Protein AF-A0A3D5AUG0-F1 (afdb_monomer_lite)

Structure (mmCIF, N/CA/C/O backbone):
data_AF-A0A3D5AUG0-F1
#
_entry.id   AF-A0A3D5AUG0-F1
#
loop_
_atom_site.group_PDB
_atom_site.id
_atom_site.type_symbol
_atom_site.label_atom_id
_atom_site.label_alt_id
_atom_site.label_comp_id
_atom_site.label_asym_id
_atom_site.label_entity_id
_atom_site.label_seq_id
_atom_site.pdbx_PDB_ins_code
_atom_site.Cartn_x
_atom_site.Cartn_y
_atom_site.Cartn_z
_atom_site.occupancy
_atom_site.B_iso_or_equiv
_atom_site.auth_seq_id
_atom_site.auth_comp_id
_atom_site.auth_asym_id
_atom_site.auth_atom_id
_atom_site.pdbx_PDB_model_num
ATOM 1 N N . ALA A 1 1 ? 26.882 -6.987 11.504 1.00 49.31 1 ALA A N 1
ATOM 2 C CA . ALA A 1 1 ? 26.083 -8.191 11.809 1.00 49.31 1 ALA A CA 1
ATOM 3 C C . ALA A 1 1 ? 26.737 -9.392 11.133 1.00 49.31 1 ALA A C 1
ATOM 5 O O . ALA A 1 1 ? 27.063 -9.294 9.957 1.00 49.31 1 ALA A O 1
ATOM 6 N N . ARG A 1 2 ? 27.017 -10.469 11.875 1.00 58.88 2 ARG A N 1
ATOM 7 C CA . ARG A 1 2 ? 27.628 -11.703 11.353 1.00 58.88 2 ARG A CA 1
ATOM 8 C C . ARG A 1 2 ? 26.515 -12.743 11.258 1.00 58.88 2 ARG A C 1
ATOM 10 O O . ARG A 1 2 ? 25.984 -13.133 12.290 1.00 58.88 2 ARG A O 1
ATOM 17 N N . ILE A 1 3 ? 26.127 -13.121 10.044 1.00 64.06 3 ILE A N 1
ATOM 18 C CA . ILE A 1 3 ? 25.115 -14.159 9.818 1.00 64.06 3 ILE A CA 1
ATOM 19 C C . ILE A 1 3 ? 25.772 -15.509 10.120 1.00 64.06 3 ILE A C 1
ATOM 21 O O . ILE A 1 3 ? 26.826 -15.827 9.566 1.00 64.06 3 ILE A O 1
ATOM 25 N N . VAL A 1 4 ? 25.192 -16.259 11.055 1.00 58.75 4 VAL A N 1
ATOM 26 C CA . VAL A 1 4 ? 25.610 -17.627 11.373 1.00 58.75 4 VAL A CA 1
ATOM 27 C C . VAL A 1 4 ? 25.085 -18.525 10.257 1.00 58.75 4 VAL A C 1
ATOM 29 O O . VAL A 1 4 ? 23.879 -18.702 10.117 1.00 58.75 4 VAL A O 1
ATOM 32 N N . ALA A 1 5 ? 25.989 -19.045 9.429 1.00 60.88 5 ALA A N 1
ATOM 33 C CA . ALA A 1 5 ? 25.657 -20.062 8.440 1.00 60.88 5 ALA A CA 1
ATOM 34 C C . ALA A 1 5 ? 25.258 -21.358 9.167 1.00 60.88 5 ALA A C 1
ATOM 36 O O . ALA A 1 5 ? 26.011 -21.823 10.022 1.00 60.88 5 ALA A O 1
ATOM 37 N N . GLY A 1 6 ? 24.085 -21.914 8.844 1.00 62.09 6 GLY A N 1
ATOM 38 C CA . GLY A 1 6 ? 23.628 -23.200 9.388 1.00 62.09 6 GLY A CA 1
ATOM 39 C C . GLY A 1 6 ? 22.135 -23.319 9.712 1.00 62.09 6 GLY A C 1
ATOM 40 O O . GLY A 1 6 ? 21.702 -24.417 10.029 1.00 62.09 6 GLY A O 1
ATOM 41 N N . PHE A 1 7 ? 21.338 -22.246 9.623 1.00 60.09 7 PHE A N 1
ATOM 42 C CA . PHE A 1 7 ? 19.894 -22.321 9.922 1.00 60.09 7 PHE A CA 1
ATOM 43 C C . PHE A 1 7 ? 19.061 -22.987 8.808 1.00 60.09 7 PHE A C 1
ATOM 45 O O . PHE A 1 7 ? 17.981 -23.497 9.078 1.00 60.09 7 PHE A O 1
ATOM 52 N N . ASP A 1 8 ? 19.579 -23.033 7.576 1.00 66.00 8 ASP A N 1
ATOM 53 C CA . ASP A 1 8 ? 18.921 -23.702 6.440 1.00 66.00 8 ASP A CA 1
ATOM 54 C C . ASP A 1 8 ? 19.178 -25.220 6.404 1.00 66.00 8 ASP A C 1
ATOM 56 O O . ASP A 1 8 ? 18.663 -25.924 5.535 1.00 66.00 8 ASP A O 1
ATOM 60 N N . ALA A 1 9 ? 19.990 -25.744 7.328 1.00 68.44 9 ALA A N 1
ATOM 61 C CA . ALA A 1 9 ? 20.167 -27.179 7.466 1.00 68.44 9 ALA A CA 1
ATOM 62 C C . ALA A 1 9 ? 18.929 -27.762 8.157 1.00 68.44 9 ALA A C 1
ATOM 64 O O . ALA A 1 9 ? 18.652 -27.451 9.317 1.00 68.44 9 ALA A O 1
ATOM 65 N N . ALA A 1 10 ? 18.189 -28.615 7.444 1.00 66.19 10 ALA A N 1
ATOM 66 C CA . ALA A 1 10 ? 17.175 -29.456 8.067 1.00 66.19 10 ALA A CA 1
ATOM 67 C C . ALA A 1 10 ? 17.840 -30.219 9.226 1.00 66.19 10 ALA A C 1
ATOM 69 O O . ALA A 1 10 ? 18.900 -30.813 9.005 1.00 66.19 10 ALA A O 1
ATOM 70 N N . PRO A 1 11 ? 17.285 -30.183 10.451 1.00 67.88 11 PRO A N 1
ATOM 71 C CA . PRO A 1 11 ? 17.883 -30.918 11.548 1.00 67.88 11 PRO A CA 1
ATOM 72 C C . PRO A 1 11 ? 17.885 -32.402 11.180 1.00 67.88 11 PRO A C 1
ATOM 74 O O . PRO A 1 11 ? 16.842 -32.953 10.820 1.00 67.88 11 PRO A O 1
ATOM 77 N N . ASP A 1 12 ? 19.062 -33.021 11.235 1.00 66.19 12 ASP A N 1
ATOM 78 C CA . ASP A 1 12 ? 19.229 -34.460 11.056 1.00 66.19 12 ASP A CA 1
ATOM 79 C C . ASP A 1 12 ? 18.737 -35.146 12.332 1.00 66.19 12 ASP A C 1
ATOM 81 O O . ASP A 1 12 ? 19.497 -35.485 13.241 1.00 66.19 12 ASP A O 1
ATOM 85 N N . TRP A 1 13 ? 17.411 -35.193 12.466 1.00 60.81 13 TRP A N 1
ATOM 86 C CA . TRP A 1 13 ? 16.747 -35.918 13.534 1.00 60.81 13 TRP A CA 1
ATOM 87 C C . TRP A 1 13 ? 17.066 -37.401 13.337 1.00 60.81 13 TRP A C 1
ATOM 89 O O . TRP A 1 13 ? 16.790 -37.914 12.250 1.00 60.81 13 TRP A O 1
ATOM 99 N N . PRO A 1 14 ? 17.627 -38.103 14.336 1.00 68.19 14 PRO A N 1
ATOM 100 C CA . PRO A 1 14 ? 17.956 -39.515 14.202 1.00 68.19 14 PRO A CA 1
ATOM 101 C C . PRO A 1 14 ? 16.687 -40.302 13.852 1.00 68.19 14 PRO A C 1
ATOM 103 O O . PRO A 1 14 ? 15.801 -40.503 14.676 1.00 68.19 14 PRO A O 1
ATOM 106 N N . THR A 1 15 ? 16.581 -40.720 12.592 1.00 63.97 15 THR A N 1
ATOM 107 C CA . THR A 1 15 ? 15.409 -41.440 12.062 1.00 63.97 15 THR A CA 1
ATOM 108 C C . THR A 1 15 ? 15.390 -42.910 12.482 1.00 63.97 15 THR A C 1
ATOM 110 O O . THR A 1 15 ? 14.351 -43.563 12.392 1.00 63.97 15 THR A O 1
ATOM 113 N N . ASP A 1 16 ? 16.515 -43.400 13.009 1.00 61.78 16 ASP A N 1
ATOM 114 C CA . ASP A 1 16 ? 16.693 -44.759 13.519 1.00 61.78 16 ASP A CA 1
ATOM 115 C C . ASP A 1 16 ? 16.405 -44.896 15.025 1.00 61.78 16 ASP A C 1
ATOM 117 O O . ASP A 1 16 ? 16.477 -46.004 15.565 1.00 61.78 16 ASP A O 1
ATOM 121 N N . GLU A 1 17 ? 16.034 -43.812 15.720 1.00 54.06 17 GLU A N 1
ATOM 122 C CA . GLU A 1 17 ? 15.588 -43.886 17.114 1.00 54.06 17 GLU A CA 1
ATOM 123 C C . GLU A 1 17 ? 14.148 -44.411 17.163 1.00 54.06 17 GLU A C 1
ATOM 125 O O . GLU A 1 17 ? 13.159 -43.701 17.347 1.00 54.06 17 GLU A O 1
ATOM 130 N N . LYS A 1 18 ? 14.021 -45.720 16.951 1.00 60.00 18 LYS A N 1
ATOM 131 C CA . LYS A 1 18 ? 12.828 -46.456 17.347 1.00 60.00 18 LYS A CA 1
ATOM 132 C C . LYS A 1 18 ? 12.727 -46.298 18.863 1.00 60.00 18 LYS A C 1
ATOM 134 O O . LYS A 1 18 ? 13.680 -46.712 19.520 1.00 60.00 18 LYS A O 1
ATOM 139 N N . PRO A 1 19 ? 11.627 -45.745 19.415 1.00 53.84 19 PRO A N 1
ATOM 140 C CA . PRO A 1 19 ? 11.497 -45.587 20.852 1.00 53.84 19 PRO A CA 1
ATOM 141 C C . PRO A 1 19 ? 11.706 -46.959 21.469 1.00 53.84 19 PRO A C 1
ATOM 143 O O . PRO A 1 19 ? 10.940 -47.899 21.232 1.00 53.84 19 PRO A O 1
ATOM 146 N N . ASP A 1 20 ? 12.808 -47.089 22.186 1.00 54.34 20 ASP A N 1
ATOM 147 C CA . ASP A 1 20 ? 13.108 -48.221 23.016 1.00 54.34 20 ASP A CA 1
ATOM 148 C C . ASP A 1 20 ? 11.896 -48.406 23.922 1.00 54.34 20 ASP A C 1
ATOM 150 O O . ASP A 1 20 ? 11.484 -47.530 24.692 1.00 54.34 20 ASP A O 1
ATOM 154 N N . ALA A 1 21 ? 11.236 -49.548 23.726 1.00 61.25 21 ALA A N 1
ATOM 155 C CA . ALA A 1 21 ? 10.145 -49.964 24.571 1.00 61.25 21 ALA A CA 1
ATOM 156 C C . ALA A 1 21 ? 10.664 -49.920 26.014 1.00 61.25 21 ALA A C 1
ATOM 158 O O . ALA A 1 21 ? 11.514 -50.721 26.397 1.00 61.25 21 ALA A O 1
ATOM 159 N N . ALA A 1 22 ? 10.127 -48.963 26.773 1.00 59.12 22 ALA A N 1
ATOM 160 C CA . ALA A 1 22 ? 10.462 -48.625 28.152 1.00 59.12 22 ALA A CA 1
ATOM 161 C C . ALA A 1 22 ? 11.666 -47.690 28.396 1.00 59.12 22 ALA A C 1
ATOM 163 O O . ALA A 1 22 ? 12.397 -47.885 29.369 1.00 59.12 22 ALA A O 1
ATOM 164 N N . SER A 1 23 ? 11.760 -46.562 27.684 1.00 50.16 23 SER A N 1
ATOM 165 C CA . SER A 1 23 ? 12.220 -45.349 28.375 1.00 50.16 23 SER A CA 1
ATOM 166 C C . SER A 1 23 ? 11.185 -44.980 29.444 1.00 50.16 23 SER A C 1
ATOM 168 O O . SER A 1 23 ? 10.121 -44.417 29.169 1.00 50.16 23 SER A O 1
ATOM 170 N N . LYS A 1 24 ? 11.457 -45.377 30.693 1.00 57.16 24 LYS A N 1
ATOM 171 C CA . LYS A 1 24 ? 10.751 -44.851 31.863 1.00 57.16 24 LYS A CA 1
ATOM 172 C C . LYS A 1 24 ? 11.152 -43.385 32.001 1.00 57.16 24 LYS A C 1
ATOM 174 O O . LYS A 1 24 ? 12.073 -43.057 32.747 1.00 57.16 24 LYS A O 1
ATOM 179 N N . GLY A 1 25 ? 10.430 -42.506 31.304 1.00 56.62 25 GLY A N 1
ATOM 180 C CA . GLY A 1 25 ? 10.316 -41.111 31.720 1.00 56.62 25 GLY A CA 1
ATOM 181 C C . GLY A 1 25 ? 9.960 -41.055 33.212 1.00 56.62 25 GLY A C 1
ATOM 182 O O . GLY A 1 25 ? 9.458 -42.051 33.750 1.00 56.62 25 GLY A O 1
ATOM 183 N N . PRO A 1 26 ? 10.249 -39.945 33.915 1.00 54.62 26 PRO A N 1
ATOM 184 C CA . PRO A 1 26 ? 9.985 -39.856 35.343 1.00 54.62 26 PRO A CA 1
ATOM 185 C C . PRO A 1 26 ? 8.548 -40.300 35.600 1.00 54.62 26 PRO A C 1
ATOM 187 O O . PRO A 1 26 ? 7.599 -39.738 35.050 1.00 54.62 26 PRO A O 1
ATOM 190 N N . ILE A 1 27 ? 8.409 -41.371 36.383 1.00 54.53 27 ILE A N 1
ATOM 191 C CA . ILE A 1 27 ? 7.114 -41.839 36.845 1.00 54.53 27 ILE A CA 1
ATOM 192 C C . ILE A 1 27 ? 6.686 -40.759 37.822 1.00 54.53 27 ILE A C 1
ATOM 194 O O . ILE A 1 27 ? 7.053 -40.792 38.995 1.00 54.53 27 ILE A O 1
ATOM 198 N N . TRP A 1 28 ? 5.982 -39.746 37.331 1.00 49.41 28 TRP A N 1
ATOM 199 C CA . TRP A 1 28 ? 5.174 -38.939 38.216 1.00 49.41 28 TRP A CA 1
ATOM 200 C C . TRP A 1 28 ? 4.235 -39.942 38.865 1.00 49.41 28 TRP A C 1
ATOM 202 O O . TRP A 1 28 ? 3.482 -40.612 38.146 1.00 49.41 28 TRP A O 1
ATOM 212 N N . PRO A 1 29 ? 4.320 -40.162 40.184 1.00 56.53 29 PRO A N 1
ATOM 213 C CA . PRO A 1 29 ? 3.305 -40.975 40.797 1.00 56.53 29 PRO A CA 1
ATOM 214 C C . PRO A 1 29 ? 1.990 -40.248 40.490 1.00 56.53 29 PRO A C 1
ATOM 216 O O . PRO A 1 29 ? 1.860 -39.056 40.755 1.00 56.53 29 PRO A O 1
ATOM 219 N N . VAL A 1 30 ? 1.008 -40.947 39.913 1.00 55.97 30 VAL A N 1
ATOM 220 C CA . VAL A 1 30 ? -0.379 -40.435 39.831 1.00 55.97 30 VAL A CA 1
ATOM 221 C C . VAL A 1 30 ? -0.858 -39.987 41.225 1.00 55.97 30 VAL A C 1
ATOM 223 O O . VAL A 1 30 ? -1.750 -39.160 41.367 1.00 55.97 30 VAL A O 1
ATOM 226 N N . SER A 1 31 ? -0.180 -40.477 42.262 1.00 60.53 31 SER A N 1
ATOM 227 C CA . SER A 1 31 ? -0.155 -39.966 43.622 1.00 60.53 31 SER A CA 1
ATOM 228 C C . SER A 1 31 ? 1.103 -39.116 43.878 1.00 60.53 31 SER A C 1
ATOM 230 O O . SER A 1 31 ? 2.054 -39.586 44.504 1.00 60.53 31 SER A O 1
ATOM 232 N N . GLY A 1 32 ? 1.127 -37.852 43.435 1.00 57.09 32 GLY A N 1
ATOM 233 C CA . GLY A 1 32 ? 2.038 -36.848 44.013 1.00 57.09 32 GLY A CA 1
ATOM 234 C C . GLY A 1 32 ? 1.924 -36.835 45.550 1.00 57.09 32 GLY A C 1
ATOM 235 O O . GLY A 1 32 ? 1.003 -37.463 46.082 1.00 57.09 32 GLY A O 1
ATOM 236 N N . PRO A 1 33 ? 2.821 -36.166 46.306 1.00 51.41 33 PRO A N 1
ATOM 237 C CA . PRO A 1 33 ? 2.621 -36.037 47.745 1.00 51.41 33 PRO A CA 1
ATOM 238 C C . PRO A 1 33 ? 1.203 -35.514 47.973 1.00 51.41 33 PRO A C 1
ATOM 240 O O . PRO A 1 33 ? 0.850 -34.433 47.506 1.00 51.41 33 PRO A O 1
ATOM 243 N N . VAL A 1 34 ? 0.366 -36.344 48.598 1.00 56.62 34 VAL A N 1
ATOM 244 C CA . VAL A 1 34 ? -1.007 -35.994 48.940 1.00 56.62 34 VAL A CA 1
ATOM 245 C C . VAL A 1 34 ? -0.884 -34.943 50.034 1.00 56.62 34 VAL A C 1
ATOM 247 O O . VAL A 1 34 ? -0.851 -35.265 51.215 1.00 56.62 34 VAL A O 1
ATOM 250 N N . LEU A 1 35 ? -0.743 -33.683 49.626 1.00 54.41 35 LEU A N 1
ATOM 251 C CA . LEU A 1 35 ? -0.746 -32.528 50.523 1.00 54.41 35 LEU A CA 1
ATOM 252 C C . LEU A 1 35 ? -2.156 -32.228 51.050 1.00 54.41 35 LEU A C 1
ATOM 254 O O . LEU A 1 35 ? -2.335 -31.277 51.795 1.00 54.41 35 LEU A O 1
ATOM 258 N N . ASN A 1 36 ? -3.149 -33.036 50.671 1.00 56.56 36 ASN A N 1
ATOM 259 C CA . ASN A 1 36 ? -4.528 -32.906 51.106 1.00 56.56 36 ASN A CA 1
ATOM 260 C C . ASN A 1 36 ? -5.128 -34.294 51.368 1.00 56.56 36 ASN A C 1
ATOM 262 O O . ASN A 1 36 ? -5.858 -34.849 50.546 1.00 56.56 36 ASN A O 1
ATOM 266 N N . ARG A 1 37 ? -4.749 -34.910 52.492 1.00 53.81 37 ARG A N 1
ATOM 267 C CA . ARG A 1 37 ? -5.634 -35.876 53.145 1.00 53.81 37 ARG A CA 1
ATOM 268 C C . ARG A 1 37 ? -6.552 -35.006 54.000 1.00 53.81 37 ARG A C 1
ATOM 270 O O . ARG A 1 37 ? -6.013 -34.388 54.913 1.00 53.81 37 ARG A O 1
ATOM 277 N N . PRO A 1 38 ? -7.862 -34.934 53.715 1.00 54.38 38 PRO A N 1
ATOM 278 C CA . PRO A 1 38 ? -8.760 -34.145 54.538 1.00 54.38 38 PRO A CA 1
ATOM 279 C C . PRO A 1 38 ? -8.670 -34.682 55.963 1.00 54.38 38 PRO A C 1
ATOM 281 O O . PRO A 1 38 ? -8.902 -35.876 56.189 1.00 54.38 38 PRO A O 1
ATOM 284 N N . GLU A 1 39 ? -8.306 -33.830 56.918 1.00 60.56 39 GLU A N 1
ATOM 285 C CA . GLU A 1 39 ? -8.844 -34.036 58.253 1.00 60.56 39 GLU A CA 1
ATOM 286 C C . GLU A 1 39 ? -10.376 -33.993 58.112 1.00 60.56 39 GLU A C 1
ATOM 288 O O . GLU A 1 39 ? -10.881 -33.195 57.317 1.00 60.56 39 GLU A O 1
ATOM 293 N N . PRO A 1 40 ? -11.129 -34.859 58.810 1.00 60.06 40 PRO A N 1
ATOM 294 C CA . PRO A 1 40 ? -12.585 -34.956 58.665 1.00 60.06 40 PRO A CA 1
ATOM 295 C C . PRO A 1 40 ? -13.352 -33.635 58.843 1.00 60.06 40 PRO A C 1
ATOM 297 O O . PRO A 1 40 ? -14.511 -33.568 58.444 1.00 60.06 40 PRO A O 1
ATOM 300 N N . ASP A 1 41 ? -12.704 -32.612 59.405 1.00 60.12 41 ASP A N 1
ATOM 301 C CA . ASP A 1 41 ? -13.306 -31.347 59.818 1.00 60.12 41 ASP A CA 1
ATOM 302 C C . ASP A 1 41 ? -12.802 -30.113 59.035 1.00 60.12 41 ASP A C 1
ATOM 304 O O . ASP A 1 41 ? -13.173 -28.989 59.378 1.00 60.12 41 ASP A O 1
ATOM 308 N N . GLU A 1 42 ? -11.986 -30.270 57.982 1.00 60.31 42 GLU A N 1
ATOM 309 C CA . GLU A 1 42 ? -11.585 -29.125 57.147 1.00 60.31 42 GLU A CA 1
ATOM 310 C C . GLU A 1 42 ? -12.548 -28.916 55.962 1.00 60.31 42 GLU A C 1
ATOM 312 O O . GLU A 1 42 ? -12.770 -29.843 55.173 1.00 60.31 42 GLU A O 1
ATOM 317 N N . PRO A 1 43 ? -13.122 -27.705 55.794 1.00 61.53 43 PRO A N 1
ATOM 318 C CA . PRO A 1 43 ? -1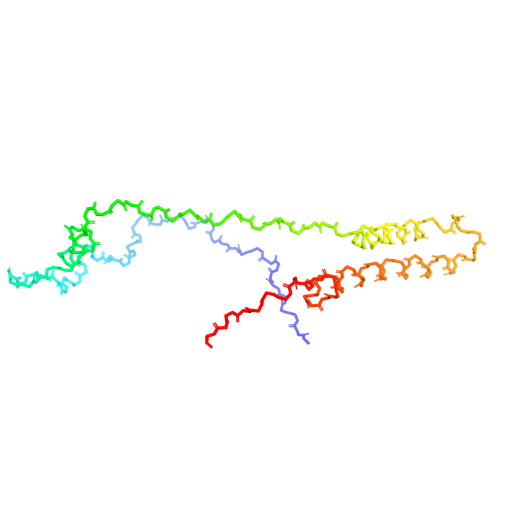4.037 -27.422 54.697 1.00 61.53 43 PRO A CA 1
ATOM 319 C C . PRO A 1 43 ? -13.295 -27.542 53.364 1.00 61.53 43 PRO A C 1
ATOM 321 O O . PRO A 1 43 ? -12.324 -26.835 53.086 1.00 61.53 43 PRO A O 1
ATOM 324 N N . SER A 1 44 ? -13.756 -28.479 52.537 1.00 62.22 44 SER A N 1
ATOM 325 C CA . SER A 1 44 ? -13.182 -28.745 51.223 1.00 62.22 44 SER A CA 1
ATOM 326 C C . SER A 1 44 ? -13.264 -27.498 50.342 1.00 62.22 44 SER A C 1
ATOM 328 O O . SER A 1 44 ? -14.283 -26.813 50.299 1.00 62.22 44 SER A O 1
ATOM 330 N N . LEU A 1 45 ? -12.228 -27.236 49.543 1.00 65.06 45 LEU A N 1
ATOM 331 C CA . LEU A 1 45 ? -12.262 -26.171 48.529 1.00 65.06 45 LEU A CA 1
ATOM 332 C C . LEU A 1 45 ? -13.363 -26.383 47.474 1.00 65.06 45 LEU A C 1
ATOM 334 O O . LEU A 1 45 ? -13.723 -25.451 46.760 1.00 65.06 45 LEU A O 1
ATOM 338 N N . LEU A 1 46 ? -13.906 -27.599 47.383 1.00 63.53 46 LEU A N 1
ATOM 339 C CA . LEU A 1 46 ? -15.074 -27.912 46.562 1.00 63.53 46 LEU A CA 1
ATOM 340 C C . LEU A 1 46 ? -16.385 -27.431 47.210 1.00 63.53 46 LEU A C 1
ATOM 342 O O . LEU A 1 46 ? -17.301 -27.054 46.492 1.00 63.53 46 LEU A O 1
ATOM 346 N N . ASP A 1 47 ? -16.439 -27.374 48.541 1.00 66.25 47 ASP A N 1
ATOM 347 C CA . ASP A 1 47 ? -17.572 -26.866 49.333 1.00 66.25 47 ASP A CA 1
ATOM 348 C C . ASP A 1 47 ? -17.682 -25.332 49.209 1.00 66.25 47 ASP A C 1
ATOM 350 O O . ASP A 1 47 ? -18.757 -24.754 49.048 1.00 66.25 47 ASP A O 1
ATOM 354 N N . GLY A 1 48 ? -16.527 -24.658 49.141 1.00 66.56 48 GLY A N 1
ATOM 355 C CA . GLY A 1 48 ? -16.450 -23.242 48.776 1.00 66.56 48 GLY A CA 1
ATOM 356 C C . GLY A 1 48 ? -16.876 -22.960 47.330 1.00 66.56 48 GLY A C 1
ATOM 357 O O . GLY A 1 48 ? -17.354 -21.864 47.043 1.00 66.56 48 GLY A O 1
ATOM 358 N N . LEU A 1 49 ? -16.746 -23.940 46.423 1.00 71.44 49 LEU A N 1
ATOM 359 C CA . LEU A 1 49 ? -17.167 -23.789 45.030 1.00 71.44 49 LEU A CA 1
ATOM 360 C C . LEU A 1 49 ? -18.698 -23.872 44.871 1.00 71.44 49 LEU A C 1
ATOM 362 O O . LEU A 1 49 ? -19.267 -23.178 44.031 1.00 71.44 49 LEU A O 1
ATOM 366 N N . ASP A 1 50 ? -19.362 -24.662 45.718 1.00 65.38 50 ASP A N 1
ATOM 367 C CA . ASP A 1 50 ? -20.824 -24.832 45.735 1.00 65.38 50 ASP A CA 1
ATOM 368 C C . ASP A 1 50 ? -21.557 -23.563 46.237 1.00 65.38 50 ASP A C 1
ATOM 370 O O . ASP A 1 50 ? -22.676 -23.238 45.832 1.00 65.38 50 ASP A O 1
ATOM 374 N N . THR A 1 51 ? -20.870 -22.740 47.038 1.00 65.31 51 THR A N 1
ATOM 375 C CA . THR A 1 51 ? -21.375 -21.443 47.531 1.00 65.31 51 THR A CA 1
ATOM 376 C C . THR A 1 51 ? -21.492 -20.367 46.434 1.00 65.31 51 THR A C 1
ATOM 378 O O . THR A 1 51 ? -22.248 -19.412 46.603 1.00 65.31 51 THR A O 1
ATOM 381 N N . PHE A 1 52 ? -20.817 -20.504 45.282 1.00 68.00 52 PHE A N 1
ATOM 382 C CA . PHE A 1 52 ? -20.923 -19.525 44.183 1.00 68.00 52 PHE A CA 1
ATOM 383 C C . PHE A 1 52 ? -22.236 -19.611 43.390 1.00 68.00 52 PHE A C 1
ATOM 385 O O . PHE A 1 52 ? -22.525 -18.698 42.617 1.00 68.00 52 PHE A O 1
ATOM 392 N N . GLY A 1 53 ? -23.021 -20.683 43.553 1.00 62.06 53 GLY A N 1
ATOM 393 C CA . GLY A 1 53 ? -24.243 -20.902 42.769 1.00 62.06 53 GLY A CA 1
ATOM 394 C C . GLY A 1 53 ? -25.486 -21.279 43.574 1.00 62.06 53 GLY A C 1
ATOM 395 O O . GLY A 1 53 ? -26.591 -20.997 43.124 1.00 62.06 53 GLY A O 1
ATOM 396 N N . ALA A 1 54 ? -25.340 -21.881 44.759 1.00 64.44 54 ALA A N 1
ATOM 397 C CA . ALA A 1 54 ? -26.468 -22.485 45.477 1.00 64.44 54 ALA A CA 1
ATOM 398 C C . ALA A 1 54 ? -27.345 -21.505 46.288 1.00 64.44 54 ALA A C 1
ATOM 400 O O . ALA A 1 54 ? -28.398 -21.903 46.778 1.00 64.44 54 ALA A O 1
ATOM 401 N N . ASN A 1 55 ? -26.927 -20.245 46.454 1.00 60.53 55 ASN A N 1
ATOM 402 C CA . ASN A 1 55 ? -27.601 -19.265 47.321 1.00 60.53 55 ASN A CA 1
ATOM 403 C C . ASN A 1 55 ? -27.819 -17.905 46.633 1.00 60.53 55 ASN A C 1
ATOM 405 O O . ASN A 1 55 ? -27.775 -16.850 47.267 1.00 60.53 55 ASN A O 1
ATOM 409 N N . LEU A 1 56 ? -28.001 -17.925 45.312 1.00 66.31 56 LEU A N 1
ATOM 410 C CA . LEU A 1 56 ? -28.434 -16.749 44.566 1.00 66.31 56 LEU A CA 1
ATOM 411 C C . LEU A 1 56 ? -29.957 -16.608 44.732 1.00 66.31 56 LEU A C 1
ATOM 413 O O . LEU A 1 56 ? -30.664 -17.608 44.595 1.00 66.31 56 LEU A O 1
ATOM 417 N N . PRO A 1 57 ? -30.478 -15.413 45.063 1.00 64.69 57 PRO A N 1
ATOM 418 C CA . PRO A 1 57 ? -31.916 -15.181 45.070 1.00 64.69 57 PRO A CA 1
ATOM 419 C C . PRO A 1 57 ? -32.496 -15.505 43.687 1.00 64.69 57 PRO A C 1
ATOM 421 O O . PRO A 1 57 ? -31.905 -15.140 42.673 1.00 64.69 57 PRO A O 1
ATOM 424 N N . ASP A 1 58 ? -33.659 -16.160 43.663 1.00 62.22 58 ASP A N 1
ATOM 425 C CA . ASP A 1 58 ? -34.451 -16.538 42.474 1.00 62.22 58 ASP A CA 1
ATOM 426 C C . ASP A 1 58 ? -35.002 -15.315 41.692 1.00 62.22 58 ASP A C 1
ATOM 428 O O . ASP A 1 58 ? -36.003 -15.407 40.976 1.00 62.22 58 ASP A O 1
ATOM 432 N N . ASP A 1 59 ? -34.383 -14.140 41.842 1.00 64.00 59 ASP A N 1
ATOM 433 C CA . ASP A 1 59 ? -34.733 -12.962 41.063 1.00 64.00 59 ASP A CA 1
ATOM 434 C C . ASP A 1 59 ? -34.350 -13.222 39.609 1.00 64.00 59 ASP A C 1
ATOM 436 O O . ASP A 1 59 ? -33.220 -13.599 39.289 1.00 64.00 59 ASP A O 1
ATOM 440 N N . ALA A 1 60 ? -35.363 -13.087 38.750 1.00 64.81 60 ALA A N 1
ATOM 441 C CA . ALA A 1 60 ? -35.339 -13.416 37.335 1.00 64.81 60 ALA A CA 1
ATOM 442 C C . ALA A 1 60 ? -33.993 -13.052 36.695 1.00 64.81 60 ALA A C 1
ATOM 444 O O . ALA A 1 60 ? -33.484 -11.961 36.956 1.00 64.81 60 ALA A O 1
ATOM 445 N N . PRO A 1 61 ? -33.422 -13.919 35.836 1.00 62.75 61 PRO A N 1
ATOM 446 C CA . PRO A 1 61 ? -32.141 -13.641 35.218 1.00 62.75 61 PRO A CA 1
ATOM 447 C C . PRO A 1 61 ? -32.299 -12.389 34.359 1.00 62.75 61 PRO A C 1
ATOM 449 O O . PRO A 1 61 ? -32.795 -12.467 33.230 1.00 62.75 61 PRO A O 1
ATOM 452 N N . GLU A 1 62 ? -31.887 -11.238 34.894 1.00 68.06 62 GLU A N 1
ATOM 453 C CA . GLU A 1 62 ? -31.603 -10.022 34.144 1.00 68.06 62 GLU A CA 1
ATOM 454 C C . GLU A 1 62 ? -30.479 -10.393 33.180 1.00 68.06 62 GLU A C 1
ATOM 456 O O . GLU A 1 62 ? -29.284 -10.284 33.452 1.00 68.06 62 GLU A O 1
ATOM 461 N N . THR A 1 63 ? -30.895 -11.003 32.073 1.00 74.44 63 THR A N 1
ATOM 462 C CA . THR A 1 63 ? -30.021 -11.532 31.048 1.00 74.44 63 THR A CA 1
ATOM 463 C C . THR A 1 63 ? -29.382 -10.317 30.426 1.00 74.44 63 THR A C 1
ATOM 465 O O . THR A 1 63 ? -30.055 -9.548 29.740 1.00 74.44 63 THR A O 1
ATOM 468 N N . PHE A 1 64 ? -28.092 -10.132 30.695 1.00 74.38 64 PHE A N 1
ATOM 469 C CA . PHE A 1 64 ? -27.303 -9.113 30.030 1.00 74.38 64 PHE A CA 1
ATOM 470 C C . PHE A 1 64 ? -27.457 -9.303 28.519 1.00 74.38 64 PHE A C 1
ATOM 472 O O . PHE A 1 64 ? -26.952 -10.271 27.947 1.00 74.38 64 PHE A O 1
ATOM 479 N N . VAL A 1 65 ? -28.194 -8.398 27.878 1.00 80.00 65 VAL A N 1
ATOM 480 C CA . VAL A 1 65 ? -28.254 -8.319 26.423 1.00 80.00 65 VAL A CA 1
ATOM 481 C C . VAL A 1 65 ? -27.075 -7.446 26.023 1.00 80.00 65 VAL A C 1
ATOM 483 O O . VAL A 1 65 ? -27.127 -6.237 26.268 1.00 80.00 65 VAL A O 1
ATOM 486 N N . PRO A 1 66 ? -25.991 -8.018 25.462 1.00 82.69 66 PRO A N 1
ATOM 487 C CA . PRO A 1 66 ? -24.890 -7.197 25.005 1.00 82.69 66 PRO A CA 1
ATOM 488 C C . PRO A 1 66 ? -25.428 -6.179 23.997 1.00 82.69 66 PRO A C 1
ATOM 490 O O . PRO A 1 66 ? -26.295 -6.524 23.181 1.00 82.69 66 PRO A O 1
ATOM 493 N N . PRO A 1 67 ? -24.932 -4.932 24.031 1.00 80.75 67 PRO A N 1
ATOM 494 C CA . PRO A 1 67 ? -25.272 -3.980 22.995 1.00 80.75 67 PRO A CA 1
ATOM 495 C C . PRO A 1 67 ? -24.902 -4.581 21.631 1.00 80.75 67 PRO A C 1
ATOM 497 O O . PRO A 1 67 ? -23.948 -5.365 21.534 1.00 80.75 67 PRO A O 1
ATOM 500 N N . PRO A 1 68 ? -25.652 -4.251 20.568 1.00 82.00 68 PRO A N 1
ATOM 501 C CA . PRO A 1 68 ? -25.304 -4.705 19.232 1.00 82.00 68 PRO A CA 1
ATOM 502 C C . PRO A 1 68 ? -23.857 -4.312 18.923 1.00 82.00 68 PRO A C 1
ATOM 504 O O . PRO A 1 68 ? -23.435 -3.191 19.217 1.00 82.00 68 PRO A O 1
ATOM 507 N N . ALA A 1 69 ? -23.096 -5.250 18.354 1.00 80.88 69 ALA A N 1
ATOM 508 C CA . ALA A 1 69 ? -21.699 -5.014 18.017 1.00 80.88 69 ALA A CA 1
ATOM 509 C C . ALA A 1 69 ? -21.570 -3.761 17.128 1.00 80.88 69 ALA A C 1
ATOM 511 O O . ALA A 1 69 ? -22.400 -3.569 16.228 1.00 80.88 69 ALA A O 1
ATOM 512 N N . PRO A 1 70 ? -20.548 -2.913 17.351 1.00 77.81 70 PRO A N 1
ATOM 513 C CA . PRO A 1 70 ? -20.327 -1.751 16.507 1.00 77.81 70 PRO A CA 1
ATOM 514 C C . PRO A 1 70 ? -20.133 -2.190 15.047 1.00 77.81 70 PRO A C 1
ATOM 516 O O . PRO A 1 70 ? -19.605 -3.278 14.785 1.00 77.81 70 PRO A O 1
ATOM 519 N N . PRO A 1 71 ? -20.567 -1.371 14.073 1.00 81.44 71 PRO A N 1
ATOM 520 C CA . PRO A 1 71 ? -20.384 -1.693 12.668 1.00 81.44 71 PRO A CA 1
ATOM 521 C C . PRO A 1 71 ? -18.894 -1.826 12.343 1.00 81.44 71 PRO A C 1
ATOM 523 O O . PRO A 1 71 ? -18.062 -1.064 12.835 1.00 81.44 71 PRO A O 1
ATOM 526 N N . LEU A 1 72 ? -18.563 -2.787 11.481 1.00 77.50 72 LEU A N 1
ATOM 527 C CA . LEU A 1 72 ? -17.183 -3.001 11.054 1.00 77.50 72 LEU A CA 1
ATOM 528 C C . LEU A 1 72 ? -16.634 -1.769 10.305 1.00 77.50 72 LEU A C 1
ATOM 530 O O . LEU A 1 72 ? -17.378 -1.136 9.542 1.00 77.50 72 LEU A O 1
ATOM 534 N N . PRO A 1 73 ? -15.329 -1.469 10.443 1.00 73.19 73 PRO A N 1
ATOM 535 C CA . PRO A 1 73 ? -14.667 -0.435 9.658 1.00 73.19 73 PRO A CA 1
ATOM 536 C C . PRO A 1 73 ? -14.837 -0.680 8.154 1.00 73.19 73 PRO A C 1
ATOM 538 O O . PRO A 1 73 ? -14.530 -1.759 7.639 1.00 73.19 73 PRO A O 1
ATOM 541 N N . LYS A 1 74 ? -15.327 0.329 7.429 1.00 80.00 74 LYS A N 1
ATOM 542 C CA . LYS A 1 74 ? -15.453 0.277 5.967 1.00 80.00 74 LYS A CA 1
ATOM 543 C C . LYS A 1 74 ? -14.103 0.591 5.328 1.00 80.00 74 LYS A C 1
ATOM 545 O O . LYS A 1 74 ? -13.361 1.434 5.823 1.00 80.00 74 LYS A O 1
ATOM 550 N N . ILE A 1 75 ? -13.792 -0.043 4.197 1.00 75.31 75 ILE A N 1
ATOM 551 C CA . ILE A 1 75 ? -12.615 0.335 3.405 1.00 75.31 75 ILE A CA 1
ATOM 552 C C . ILE A 1 75 ? -12.868 1.743 2.830 1.00 75.31 75 ILE A C 1
ATOM 554 O O . ILE A 1 75 ? -13.826 1.913 2.072 1.00 75.31 75 ILE A O 1
ATOM 558 N N . PRO A 1 76 ? -12.049 2.754 3.161 1.00 76.56 76 PRO A N 1
ATOM 559 C CA . PRO A 1 76 ? -12.212 4.104 2.667 1.00 76.56 76 PRO A CA 1
ATOM 560 C C . PRO A 1 76 ? -11.720 4.185 1.227 1.00 76.56 76 PRO A C 1
ATOM 562 O O . PRO A 1 76 ? -10.805 3.472 0.802 1.00 76.56 76 PRO A O 1
ATOM 565 N N . PHE A 1 77 ? -12.301 5.118 0.482 1.00 80.25 77 PHE A N 1
ATOM 566 C CA . PHE A 1 77 ? -11.956 5.369 -0.913 1.00 80.25 77 PHE A CA 1
ATOM 567 C C . PHE A 1 77 ? -10.460 5.667 -1.116 1.00 80.25 77 PHE A C 1
ATOM 569 O O . PHE A 1 77 ? -9.870 5.239 -2.106 1.00 80.25 77 PHE A O 1
ATOM 576 N N . ALA A 1 78 ? -9.815 6.306 -0.137 1.00 80.31 78 ALA A N 1
ATOM 577 C CA . ALA A 1 78 ? -8.377 6.565 -0.147 1.00 80.31 78 ALA A CA 1
ATOM 578 C C . ALA A 1 78 ? -7.531 5.282 -0.272 1.00 80.31 78 ALA A C 1
ATOM 580 O O . ALA A 1 78 ? -6.530 5.264 -0.985 1.00 80.31 78 ALA A O 1
ATOM 581 N N . ALA A 1 79 ? -7.955 4.178 0.351 1.00 85.25 79 ALA A N 1
ATOM 582 C CA . ALA A 1 79 ? -7.268 2.893 0.234 1.00 85.25 79 ALA A CA 1
ATOM 583 C C . ALA A 1 79 ? -7.335 2.339 -1.191 1.00 85.25 79 ALA A C 1
ATOM 585 O O . ALA A 1 79 ? -6.354 1.809 -1.707 1.00 85.25 79 ALA A O 1
ATOM 586 N N . ILE A 1 80 ? -8.494 2.500 -1.830 1.00 87.44 80 ILE A N 1
ATOM 587 C CA . ILE A 1 80 ? -8.719 2.093 -3.216 1.00 87.44 80 ILE A CA 1
ATOM 588 C C . ILE A 1 80 ? -7.815 2.916 -4.137 1.00 87.44 80 ILE A C 1
ATOM 590 O O . ILE A 1 80 ? -7.129 2.344 -4.981 1.00 87.44 80 ILE A O 1
ATOM 594 N N . LEU A 1 81 ? -7.743 4.236 -3.937 1.00 88.19 81 LEU A N 1
ATOM 595 C CA . LEU A 1 81 ? -6.839 5.105 -4.693 1.00 88.19 81 LEU A CA 1
ATOM 596 C C . LEU A 1 81 ? -5.365 4.725 -4.510 1.00 88.19 81 LEU A C 1
ATOM 598 O O . LEU A 1 81 ? -4.619 4.709 -5.487 1.00 88.19 81 LEU A O 1
ATOM 602 N N . ALA A 1 82 ? -4.942 4.381 -3.294 1.00 85.81 82 ALA A N 1
ATOM 603 C CA . ALA A 1 82 ? -3.564 3.976 -3.034 1.00 85.81 82 ALA A CA 1
ATOM 604 C C . ALA A 1 82 ? -3.205 2.662 -3.750 1.00 85.81 82 ALA A C 1
ATOM 606 O O . ALA A 1 82 ? -2.150 2.563 -4.377 1.00 85.81 82 ALA A O 1
ATOM 607 N N . VAL A 1 83 ? -4.109 1.678 -3.74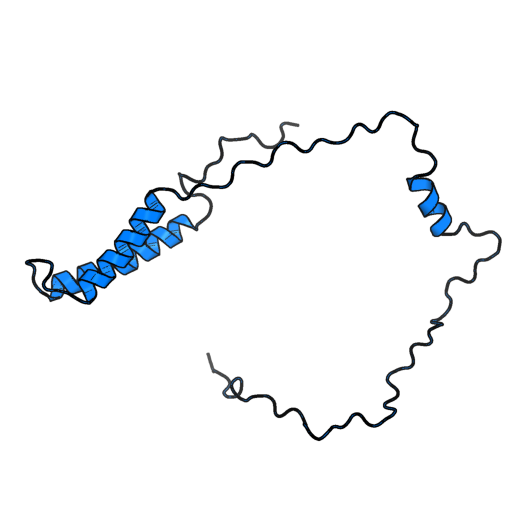1 1.00 90.25 83 VAL A N 1
ATOM 608 C CA . VAL A 1 83 ? -3.941 0.432 -4.506 1.00 90.25 83 VAL A CA 1
ATOM 609 C C . VAL A 1 83 ? -3.913 0.711 -6.010 1.00 90.25 83 VAL A C 1
ATOM 611 O O . VAL A 1 83 ? -3.038 0.202 -6.708 1.00 90.25 83 VAL A O 1
ATOM 614 N N . LEU A 1 84 ? -4.814 1.560 -6.515 1.00 93.56 84 LEU A N 1
ATOM 615 C CA . LEU A 1 84 ? -4.822 1.967 -7.922 1.00 93.56 84 LEU A CA 1
ATOM 616 C C . LEU A 1 84 ? -3.516 2.661 -8.323 1.00 93.56 84 LEU A C 1
ATOM 618 O O . LEU A 1 84 ? -2.997 2.377 -9.397 1.00 93.56 84 LEU A O 1
ATOM 622 N N . SER A 1 85 ? -2.949 3.505 -7.458 1.00 88.94 85 SER A N 1
ATOM 623 C CA . SER A 1 85 ? -1.642 4.136 -7.680 1.00 88.94 85 SER A CA 1
ATOM 624 C C . SER A 1 85 ? -0.524 3.103 -7.830 1.00 88.94 85 SER A C 1
ATOM 626 O O . SER A 1 85 ? 0.325 3.246 -8.707 1.0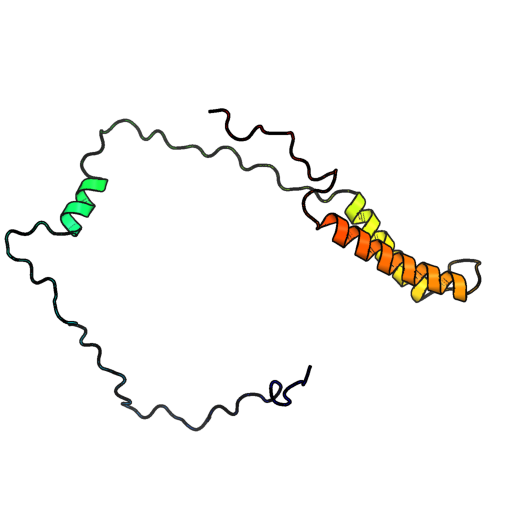0 88.94 85 SER A O 1
ATOM 628 N N . ILE A 1 86 ? -0.530 2.040 -7.017 1.00 90.19 86 ILE A N 1
ATOM 629 C CA . ILE A 1 86 ? 0.457 0.955 -7.119 1.00 90.19 86 ILE A CA 1
ATOM 630 C C . ILE A 1 86 ? 0.304 0.214 -8.445 1.00 90.19 86 ILE A C 1
ATOM 632 O O . ILE A 1 86 ? 1.287 0.024 -9.159 1.00 90.19 86 ILE A O 1
ATOM 636 N N . VAL A 1 87 ? -0.923 -0.186 -8.786 1.00 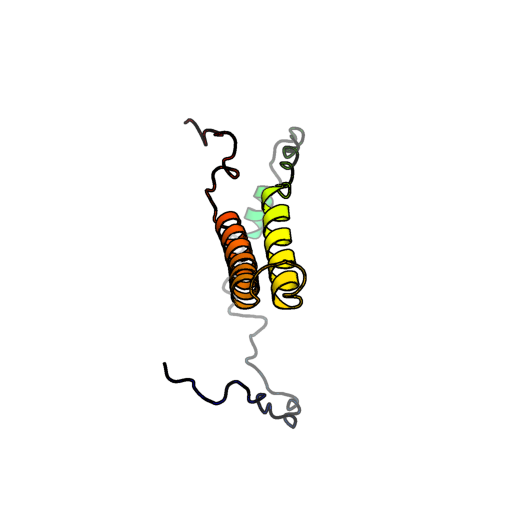93.94 87 VAL A N 1
ATOM 637 C CA . VAL A 1 87 ? -1.212 -0.895 -10.041 1.00 93.94 87 VAL A CA 1
ATOM 638 C C . VAL A 1 87 ? -0.798 -0.044 -11.236 1.00 93.94 87 VAL A C 1
ATOM 640 O O . VAL A 1 87 ? -0.102 -0.529 -12.124 1.00 93.94 87 VAL A O 1
ATOM 643 N N . LEU A 1 88 ? -1.159 1.239 -11.229 1.00 89.56 88 LEU A N 1
ATOM 644 C CA . LEU A 1 88 ? -0.767 2.192 -12.257 1.00 89.56 88 LEU A CA 1
ATOM 645 C C . LEU A 1 88 ? 0.761 2.306 -12.341 1.00 89.56 88 LEU A C 1
ATOM 647 O O . LEU A 1 88 ? 1.322 2.188 -13.426 1.00 89.56 88 LEU A O 1
ATOM 651 N N . GLY A 1 89 ? 1.452 2.441 -11.208 1.00 85.69 89 GLY A N 1
ATOM 652 C CA . GLY A 1 89 ? 2.912 2.485 -11.160 1.00 85.69 89 GLY A CA 1
ATOM 653 C C . GLY A 1 89 ? 3.576 1.247 -11.776 1.00 85.69 89 GLY A C 1
ATOM 654 O O . GLY A 1 89 ? 4.522 1.384 -12.553 1.00 85.69 89 GLY A O 1
ATOM 655 N N . PHE A 1 90 ? 3.044 0.048 -11.515 1.00 88.69 90 PHE A N 1
ATOM 656 C CA . PHE A 1 90 ? 3.500 -1.186 -12.163 1.00 88.69 90 PHE A CA 1
ATOM 657 C C . PHE A 1 90 ? 3.236 -1.189 -13.669 1.00 88.69 90 PHE A C 1
ATO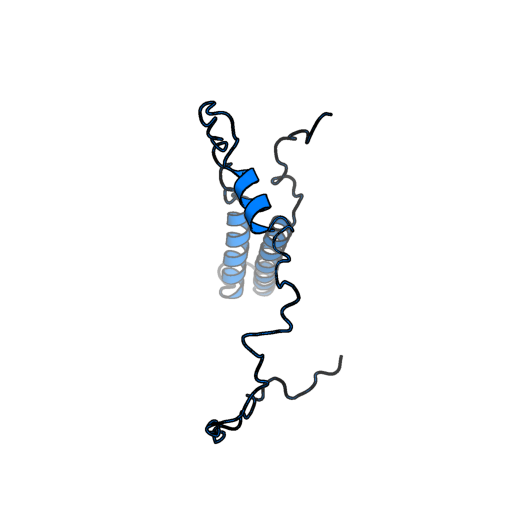M 659 O O . PHE A 1 90 ? 4.124 -1.545 -14.440 1.00 88.69 90 PHE A O 1
ATOM 666 N N . VAL A 1 91 ? 2.051 -0.762 -14.103 1.00 87.75 91 VAL A N 1
ATOM 667 C CA . VAL A 1 91 ? 1.712 -0.662 -15.530 1.00 87.75 91 VAL A CA 1
ATOM 668 C C . VAL A 1 91 ? 2.697 0.259 -16.256 1.00 87.75 91 VAL A C 1
ATOM 670 O O . VAL A 1 91 ? 3.256 -0.135 -17.276 1.00 87.75 91 VAL A O 1
ATOM 673 N N . LEU A 1 92 ? 2.999 1.430 -15.689 1.00 84.50 92 LEU A N 1
ATOM 674 C CA . LEU A 1 92 ? 3.996 2.362 -16.230 1.00 84.50 92 LEU A CA 1
ATOM 675 C C . LEU A 1 92 ? 5.433 1.830 -16.194 1.00 84.50 92 LEU A C 1
ATOM 677 O O . LEU A 1 92 ? 6.266 2.235 -17.008 1.00 84.50 92 LEU A O 1
ATOM 681 N N . PHE A 1 93 ? 5.748 0.956 -15.238 1.00 78.31 93 PHE A N 1
ATOM 682 C CA . PHE A 1 93 ? 7.055 0.316 -15.154 1.00 78.31 93 PHE A CA 1
ATOM 683 C C . PHE A 1 93 ? 7.266 -0.688 -16.299 1.00 78.31 93 PHE A C 1
ATOM 685 O O . PHE A 1 93 ? 8.347 -0.716 -16.890 1.00 78.31 93 PHE A O 1
ATOM 692 N N . PHE A 1 94 ? 6.237 -1.474 -16.639 1.00 79.25 94 PHE A N 1
ATOM 693 C CA . PHE A 1 94 ? 6.297 -2.468 -17.717 1.00 79.25 94 PHE A CA 1
ATOM 694 C C . PHE A 1 94 ? 6.110 -1.860 -19.109 1.00 79.25 94 PHE A C 1
ATOM 696 O O . PHE A 1 94 ? 6.857 -2.206 -20.023 1.00 79.25 94 PHE A O 1
ATOM 703 N N . ASP A 1 95 ? 5.164 -0.936 -19.269 1.00 79.25 95 ASP A N 1
ATOM 704 C CA . ASP A 1 95 ? 4.871 -0.286 -20.542 1.00 79.25 95 ASP A CA 1
ATOM 705 C C . ASP A 1 95 ? 5.099 1.227 -20.454 1.00 79.25 95 ASP A C 1
ATOM 707 O O . ASP A 1 95 ? 4.229 2.028 -20.102 1.00 79.25 95 ASP A O 1
ATOM 711 N N . ARG A 1 96 ? 6.325 1.617 -20.811 1.00 77.12 96 ARG A N 1
ATOM 712 C CA . ARG A 1 96 ? 6.769 3.016 -20.860 1.00 77.12 96 ARG A CA 1
ATOM 713 C C . ARG A 1 96 ? 6.283 3.763 -22.108 1.00 77.12 96 ARG A C 1
ATOM 715 O O . ARG A 1 96 ? 6.589 4.943 -22.240 1.00 77.12 96 ARG A O 1
ATOM 722 N N . GLY A 1 97 ? 5.577 3.092 -23.024 1.00 78.81 97 GLY A N 1
ATOM 723 C CA . GLY A 1 97 ? 4.989 3.691 -24.225 1.00 78.81 97 GLY A CA 1
ATOM 724 C C . GLY A 1 97 ? 3.574 4.237 -24.014 1.00 78.81 97 GLY A C 1
ATOM 725 O O . GLY A 1 97 ? 3.078 4.969 -24.868 1.00 78.81 97 GLY A O 1
ATOM 726 N N . LEU A 1 98 ? 2.936 3.926 -22.879 1.00 78.62 98 LEU A N 1
ATOM 727 C CA . LEU A 1 98 ? 1.583 4.396 -22.546 1.00 78.62 98 LEU A CA 1
ATOM 728 C C . LEU A 1 98 ? 1.503 5.908 -22.335 1.00 78.62 98 LEU A C 1
ATOM 730 O O . LEU A 1 98 ? 0.449 6.509 -22.540 1.00 78.62 98 LEU A O 1
ATOM 734 N N . LEU A 1 99 ? 2.610 6.524 -21.921 1.00 78.12 99 LEU A N 1
ATOM 735 C CA . LEU A 1 99 ? 2.717 7.969 -21.816 1.00 78.12 99 LEU A CA 1
ATOM 736 C C . LEU A 1 99 ? 3.574 8.522 -22.963 1.00 78.12 99 LEU A C 1
ATOM 738 O O . LEU A 1 99 ? 4.674 8.019 -23.190 1.00 78.12 99 LEU A O 1
ATOM 742 N N . PRO A 1 100 ? 3.151 9.616 -23.626 1.00 80.19 100 PRO A N 1
ATOM 743 C CA . PRO A 1 100 ? 3.943 10.319 -24.636 1.00 80.19 100 PRO A CA 1
ATOM 744 C C . PRO A 1 100 ? 5.038 11.184 -23.981 1.00 80.19 100 PRO A C 1
ATOM 746 O O . PRO A 1 100 ? 5.159 12.380 -24.238 1.00 80.19 100 PRO A O 1
ATOM 749 N N . VAL A 1 101 ? 5.818 10.591 -23.079 1.00 83.19 101 VAL A N 1
ATOM 750 C CA . VAL A 1 101 ? 6.922 11.227 -22.349 1.00 83.19 101 VAL A CA 1
ATOM 751 C C . VAL A 1 101 ? 8.207 10.437 -22.569 1.00 83.19 101 VAL A C 1
ATOM 753 O O . VAL A 1 101 ? 8.193 9.310 -23.062 1.00 83.19 101 VAL A O 1
ATOM 756 N N . SER A 1 102 ? 9.353 11.018 -22.207 1.00 83.94 102 SER A N 1
ATOM 757 C CA . SER A 1 102 ? 10.622 10.297 -22.306 1.00 83.94 102 SER A CA 1
ATOM 758 C C . SER A 1 102 ? 10.606 9.056 -21.403 1.00 83.94 102 SER A C 1
ATOM 760 O O . SER A 1 102 ? 10.116 9.090 -20.271 1.00 83.94 102 SER A O 1
ATOM 762 N N . GLY A 1 103 ? 11.173 7.943 -21.881 1.00 80.75 103 GLY A N 1
ATOM 763 C CA . GLY A 1 103 ? 11.138 6.669 -21.150 1.00 80.75 103 GLY A CA 1
ATOM 764 C C . GLY A 1 103 ? 11.761 6.734 -19.748 1.00 80.75 103 GLY A C 1
ATOM 765 O O . GLY A 1 103 ? 11.350 5.990 -18.859 1.00 80.75 103 GLY A O 1
ATOM 766 N N . GLY A 1 104 ? 12.708 7.654 -19.524 1.00 85.25 104 GLY A N 1
ATOM 767 C CA . GLY A 1 104 ? 13.267 7.930 -18.197 1.00 85.25 104 GLY A CA 1
ATOM 768 C C . GLY A 1 104 ? 12.252 8.558 -17.236 1.00 85.25 104 GLY A C 1
ATOM 769 O O . GLY A 1 104 ? 12.164 8.142 -16.085 1.00 85.25 104 GLY A O 1
ATOM 770 N N . VAL A 1 105 ? 11.430 9.498 -17.712 1.00 85.25 105 VAL A N 1
ATOM 771 C CA . VAL A 1 105 ? 10.366 10.123 -16.908 1.00 85.25 105 VAL A CA 1
ATOM 772 C C . VAL A 1 105 ? 9.259 9.117 -16.598 1.00 85.25 105 VAL A C 1
ATOM 774 O O . VAL A 1 105 ? 8.829 9.037 -15.451 1.00 85.25 105 VAL A O 1
ATOM 777 N N . SER A 1 106 ? 8.854 8.290 -17.569 1.00 84.19 106 SER A N 1
ATOM 778 C CA . SER A 1 106 ? 7.872 7.218 -17.333 1.00 84.19 106 SER A CA 1
ATOM 779 C C . SER A 1 106 ? 8.356 6.218 -16.277 1.00 84.19 106 SER A C 1
ATOM 781 O O . SER A 1 106 ? 7.577 5.783 -15.434 1.00 84.19 106 SER A O 1
ATOM 783 N N . MET A 1 107 ? 9.651 5.882 -16.285 1.00 85.19 107 MET A N 1
ATOM 784 C CA . MET A 1 107 ? 10.252 4.996 -15.285 1.00 85.19 107 MET A CA 1
ATOM 785 C C . MET A 1 107 ? 10.235 5.614 -13.883 1.00 85.19 107 MET A C 1
ATOM 787 O O . MET A 1 107 ? 9.844 4.945 -12.928 1.00 85.19 107 MET A O 1
ATOM 791 N N . LEU A 1 108 ? 10.623 6.888 -13.755 1.00 89.31 108 LEU A N 1
ATOM 792 C CA . LEU A 1 108 ? 10.568 7.600 -12.477 1.00 89.31 108 LEU A CA 1
ATOM 793 C C . LEU A 1 108 ? 9.136 7.700 -11.952 1.00 89.31 108 LEU A C 1
ATOM 795 O O . LEU A 1 108 ? 8.915 7.488 -10.765 1.00 89.31 108 LEU A O 1
ATOM 799 N N . LEU A 1 109 ? 8.167 7.966 -12.830 1.00 87.62 109 LEU A N 1
ATOM 800 C CA . LEU A 1 109 ? 6.759 8.058 -12.460 1.00 87.62 109 LEU A CA 1
ATOM 801 C C . LEU A 1 109 ? 6.189 6.703 -12.024 1.00 87.62 109 LEU A C 1
ATOM 803 O O . LEU A 1 109 ? 5.455 6.646 -11.043 1.00 87.62 109 LEU A O 1
ATOM 807 N N . GLY A 1 110 ? 6.574 5.611 -12.693 1.00 86.56 110 GLY A N 1
ATOM 808 C CA . GLY A 1 110 ? 6.217 4.254 -12.278 1.00 86.56 110 GLY A CA 1
ATOM 809 C C . GLY A 1 110 ? 6.737 3.928 -10.877 1.00 86.56 110 GLY A C 1
ATOM 810 O O . GLY A 1 110 ? 5.968 3.542 -9.998 1.00 86.56 110 GLY A O 1
ATOM 811 N N . ILE A 1 111 ? 8.029 4.173 -10.631 1.00 89.19 111 ILE A N 1
ATOM 812 C CA . ILE A 1 111 ? 8.657 3.955 -9.317 1.00 89.19 111 ILE A CA 1
ATOM 813 C C . ILE A 1 111 ? 8.011 4.842 -8.245 1.00 89.19 111 ILE A C 1
ATOM 815 O O . ILE A 1 111 ? 7.657 4.352 -7.173 1.00 89.19 111 ILE A O 1
ATOM 819 N N . ALA A 1 112 ? 7.821 6.131 -8.533 1.00 91.50 112 ALA A N 1
ATOM 820 C CA . ALA A 1 112 ? 7.186 7.071 -7.616 1.00 91.50 112 ALA A CA 1
ATOM 821 C C . ALA A 1 112 ? 5.730 6.691 -7.314 1.00 91.50 112 ALA A C 1
ATOM 823 O O . ALA A 1 112 ? 5.304 6.817 -6.172 1.00 91.50 112 ALA A O 1
ATOM 824 N N . GLY A 1 113 ? 4.982 6.178 -8.294 1.00 88.12 113 GLY A N 1
ATOM 825 C CA . GLY A 1 113 ? 3.606 5.712 -8.111 1.00 88.12 113 GLY A CA 1
ATOM 826 C C . GLY A 1 113 ? 3.506 4.471 -7.222 1.00 88.12 113 GLY A C 1
ATOM 827 O O . GLY A 1 113 ? 2.640 4.415 -6.347 1.00 88.12 113 GLY A O 1
ATOM 828 N N . VAL A 1 114 ? 4.426 3.511 -7.387 1.00 88.50 114 VAL A N 1
ATOM 829 C CA . VAL A 1 114 ? 4.506 2.319 -6.524 1.00 88.50 114 VAL A CA 1
ATOM 830 C C . VAL A 1 114 ? 4.911 2.706 -5.101 1.00 88.50 114 VAL A C 1
ATOM 832 O O . VAL A 1 114 ? 4.219 2.346 -4.150 1.00 88.50 114 VAL A O 1
ATOM 835 N N . LEU A 1 115 ? 6.001 3.464 -4.941 1.00 93.06 115 LEU A N 1
ATOM 836 C CA . LEU A 1 115 ? 6.496 3.878 -3.623 1.00 93.06 115 LEU A CA 1
ATOM 837 C C . LEU A 1 115 ? 5.518 4.816 -2.913 1.00 93.06 115 LEU A C 1
ATOM 839 O O . LEU A 1 115 ? 5.266 4.648 -1.724 1.00 93.06 115 LEU A O 1
ATOM 843 N N . GLY A 1 116 ? 4.942 5.774 -3.638 1.00 90.56 116 GLY A N 1
ATOM 844 C CA . GLY A 1 116 ? 3.950 6.709 -3.120 1.00 90.56 116 GLY A CA 1
ATOM 845 C C . GLY A 1 116 ? 2.664 6.005 -2.697 1.00 90.56 116 GLY A C 1
ATOM 846 O O . GLY A 1 116 ? 2.166 6.260 -1.604 1.00 90.56 116 GLY A O 1
ATOM 847 N N . GLY A 1 117 ? 2.166 5.059 -3.498 1.00 87.62 117 GLY A N 1
ATOM 848 C CA . GLY A 1 117 ? 0.998 4.256 -3.130 1.00 87.62 117 GLY A CA 1
ATOM 849 C C . GLY A 1 117 ? 1.254 3.360 -1.914 1.00 87.62 117 GLY A C 1
ATOM 850 O O . GLY A 1 117 ? 0.420 3.289 -1.012 1.00 87.62 117 GLY A O 1
ATOM 851 N N . ALA A 1 118 ? 2.433 2.733 -1.833 1.00 87.94 118 ALA A N 1
ATOM 852 C CA . ALA A 1 118 ? 2.830 1.947 -0.666 1.00 87.94 118 ALA A CA 1
ATOM 853 C C . ALA A 1 118 ? 2.959 2.818 0.595 1.00 87.94 118 ALA A C 1
ATOM 855 O O . ALA A 1 118 ? 2.427 2.462 1.645 1.00 87.94 118 ALA A O 1
ATOM 856 N N . ALA A 1 119 ? 3.604 3.983 0.493 1.00 87.88 119 ALA A N 1
ATOM 857 C CA . ALA A 1 119 ? 3.720 4.935 1.594 1.00 87.88 119 ALA A CA 1
ATOM 858 C C . ALA A 1 119 ? 2.346 5.431 2.070 1.00 87.88 119 ALA A C 1
ATOM 860 O O . ALA A 1 119 ? 2.107 5.475 3.274 1.00 87.88 119 ALA A O 1
ATOM 861 N N . ALA A 1 120 ? 1.423 5.722 1.148 1.00 86.12 120 ALA A N 1
ATOM 862 C CA . ALA A 1 120 ? 0.053 6.110 1.477 1.00 86.12 120 ALA A CA 1
ATOM 863 C C . ALA A 1 120 ? -0.700 5.002 2.239 1.00 86.12 120 ALA A C 1
ATOM 865 O O . ALA A 1 120 ? -1.376 5.285 3.224 1.00 86.12 120 ALA A O 1
ATOM 866 N N . LEU A 1 121 ? -0.542 3.731 1.847 1.00 85.88 121 LEU A N 1
ATOM 867 C CA . LEU A 1 121 ? -1.115 2.596 2.585 1.00 85.88 121 LEU A CA 1
ATOM 868 C C . LEU A 1 121 ? -0.511 2.446 3.985 1.00 85.88 121 LEU A C 1
ATOM 870 O O . LEU A 1 121 ? -1.245 2.192 4.935 1.00 85.88 121 LEU A O 1
ATOM 874 N N . ILE A 1 122 ? 0.804 2.619 4.128 1.00 87.25 122 ILE A N 1
ATOM 875 C CA . ILE A 1 122 ? 1.483 2.546 5.431 1.00 87.25 122 ILE A CA 1
ATOM 876 C C . ILE A 1 122 ? 1.013 3.677 6.345 1.00 87.25 122 ILE A C 1
ATOM 878 O O . ILE A 1 122 ? 0.679 3.430 7.501 1.00 87.25 122 ILE A O 1
ATOM 882 N N . MET A 1 123 ? 0.949 4.907 5.828 1.00 83.06 123 MET A N 1
ATOM 883 C CA . MET A 1 123 ? 0.413 6.053 6.565 1.00 83.06 123 MET A CA 1
ATOM 884 C C . MET A 1 123 ? -1.040 5.836 6.974 1.00 83.06 123 MET A C 1
ATOM 886 O O . MET A 1 123 ? -1.433 6.299 8.034 1.00 83.06 123 MET A O 1
ATOM 890 N N . ARG A 1 124 ? -1.811 5.091 6.180 1.00 79.44 124 ARG A N 1
ATOM 891 C CA . ARG A 1 124 ? -3.188 4.733 6.513 1.00 79.44 124 ARG A CA 1
ATOM 892 C C . ARG A 1 124 ? -3.289 3.641 7.581 1.00 79.44 124 ARG A C 1
ATOM 894 O O . ARG A 1 124 ? -4.209 3.657 8.380 1.00 79.44 124 ARG A O 1
ATOM 901 N N . LEU A 1 125 ? -2.376 2.672 7.598 1.00 80.31 125 LEU A N 1
ATOM 902 C CA . LEU A 1 125 ? -2.337 1.665 8.666 1.00 80.31 125 LEU A CA 1
ATOM 903 C C . LEU A 1 125 ? -1.810 2.236 9.986 1.00 80.31 125 LEU A C 1
ATOM 905 O O . LEU A 1 125 ? -1.889 1.560 11.010 1.00 80.31 125 LEU A O 1
ATOM 909 N N . ARG A 1 126 ? -1.242 3.447 9.966 1.00 79.12 126 ARG A N 1
ATOM 910 C CA . ARG A 1 126 ? -0.754 4.132 11.156 1.00 79.12 126 ARG A CA 1
ATOM 911 C C . ARG A 1 126 ? -1.957 4.624 11.979 1.00 79.12 126 ARG A C 1
ATOM 913 O O . ARG A 1 126 ? -2.654 5.519 11.511 1.00 79.12 126 ARG A O 1
ATOM 920 N N . PRO A 1 127 ? -2.167 4.101 13.202 1.00 62.16 127 PRO A N 1
ATOM 921 C CA . PRO A 1 127 ? -3.262 4.545 14.062 1.00 62.16 127 PRO A CA 1
ATOM 922 C C . PRO A 1 127 ? -3.137 6.040 14.392 1.00 62.16 127 PRO A C 1
ATOM 924 O O . PRO A 1 127 ? -2.025 6.517 14.649 1.00 62.16 127 PRO A O 1
ATOM 927 N N . GLY A 1 128 ? -4.265 6.759 14.406 1.00 60.00 128 GLY A N 1
ATOM 928 C CA . GLY A 1 128 ? -4.335 8.200 14.694 1.00 60.00 128 GLY A CA 1
ATOM 929 C C . GLY A 1 128 ? -4.292 9.109 13.458 1.00 60.00 128 GLY A C 1
ATOM 930 O O . GLY A 1 128 ? -3.799 10.233 13.547 1.00 60.00 128 GLY A O 1
ATOM 931 N N . GLY A 1 129 ? -4.727 8.613 12.295 1.00 61.06 129 GLY A N 1
ATOM 932 C CA . GLY A 1 129 ? -4.981 9.438 11.113 1.00 61.06 129 GLY A CA 1
ATOM 933 C C . GLY A 1 129 ? -6.307 10.198 11.219 1.00 61.06 129 GLY A C 1
ATOM 934 O O . GLY A 1 129 ? -7.210 9.776 11.930 1.00 61.06 129 GLY A O 1
ATOM 935 N N . GLU A 1 130 ? -6.425 11.301 10.480 1.00 56.28 130 GLU A N 1
ATOM 936 C CA . GLU A 1 130 ? -7.558 12.249 10.503 1.00 56.28 130 GLU A CA 1
ATOM 937 C C . GLU A 1 130 ? -8.930 11.591 10.221 1.00 56.28 130 GLU A C 1
ATOM 939 O O . GLU A 1 130 ? -9.962 12.111 10.635 1.00 56.28 130 GLU A O 1
ATOM 944 N N . ASP A 1 131 ? -8.927 10.429 9.557 1.00 57.09 131 ASP A N 1
ATOM 945 C CA . ASP A 1 131 ? -10.117 9.643 9.197 1.00 57.09 131 ASP A CA 1
ATOM 946 C C . ASP A 1 131 ? -10.455 8.519 10.203 1.00 57.09 131 ASP A C 1
ATOM 948 O O . ASP A 1 131 ? -11.515 7.901 10.094 1.00 57.09 131 ASP A O 1
ATOM 952 N N . ASP A 1 132 ? -9.557 8.228 11.151 1.00 58.16 132 ASP A N 1
ATOM 953 C CA . ASP A 1 132 ? -9.707 7.172 12.166 1.00 58.16 132 ASP A CA 1
ATOM 954 C C . ASP A 1 132 ? -10.160 7.729 13.528 1.00 58.16 132 ASP A C 1
ATOM 956 O O . ASP A 1 132 ? -10.206 6.981 14.503 1.00 58.16 132 ASP A O 1
ATOM 960 N N . GLU A 1 133 ? -10.489 9.023 13.616 1.00 54.94 133 GLU A N 1
ATOM 961 C CA . GLU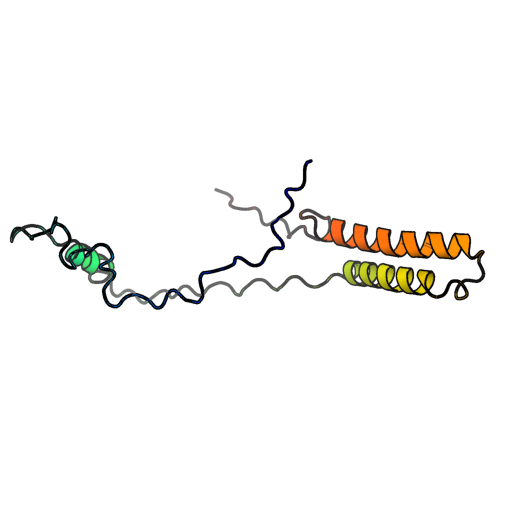 A 1 133 ? -11.031 9.638 14.830 1.00 54.94 133 GLU A CA 1
ATOM 962 C C . GLU A 1 133 ? -12.456 9.094 15.070 1.00 54.94 133 GLU A C 1
ATOM 964 O O . GLU A 1 133 ? -13.379 9.424 14.310 1.00 54.94 133 GLU A O 1
ATOM 969 N N . PRO A 1 134 ? -12.688 8.239 16.088 1.00 58.84 134 PRO A N 1
ATOM 970 C CA . PRO A 1 134 ? -14.052 7.961 16.510 1.00 58.84 134 PRO A CA 1
ATOM 971 C C . PRO A 1 134 ? -14.700 9.289 16.938 1.00 58.84 134 PRO A C 1
ATOM 973 O O . PRO A 1 134 ? -13.992 10.168 17.433 1.00 58.84 134 PRO A O 1
ATOM 976 N N . PRO A 1 135 ? -16.028 9.482 16.784 1.00 58.41 135 PRO A N 1
ATOM 977 C CA . PRO A 1 135 ? -16.681 10.606 17.450 1.00 58.41 135 PRO A CA 1
ATOM 978 C C . PRO A 1 135 ? -16.257 10.560 18.915 1.00 58.41 135 PRO A C 1
ATOM 980 O O . PRO A 1 135 ? -16.329 9.480 19.497 1.00 58.41 135 PRO A O 1
ATOM 983 N N . SER A 1 136 ? -15.737 11.674 19.441 1.00 56.28 136 SER A N 1
ATOM 984 C CA . SER A 1 136 ? -15.161 11.766 20.783 1.00 56.28 136 SER A CA 1
ATOM 985 C C . SER A 1 136 ? -16.157 11.233 21.813 1.00 56.28 136 SER A C 1
ATOM 987 O O . SER A 1 136 ? -17.024 11.965 22.284 1.00 56.28 136 SER A O 1
ATOM 989 N N . ASP A 1 137 ? -16.070 9.937 22.100 1.00 57.53 137 ASP A N 1
ATOM 990 C CA . ASP A 1 137 ? -16.826 9.287 23.152 1.00 57.53 137 ASP A CA 1
ATOM 991 C C . ASP A 1 137 ? -15.964 9.452 24.389 1.00 57.53 137 ASP A C 1
ATOM 993 O O . ASP A 1 137 ? -14.955 8.768 24.578 1.00 57.53 137 ASP A O 1
ATOM 997 N N . ASP A 1 138 ? -16.301 10.514 25.112 1.00 57.00 138 ASP A N 1
ATOM 998 C CA . ASP A 1 138 ? -15.700 10.964 26.352 1.00 57.00 138 ASP A CA 1
ATOM 999 C C . ASP A 1 138 ? -15.679 9.786 27.334 1.00 57.00 138 ASP A C 1
ATOM 1001 O O . ASP A 1 138 ? -16.669 9.447 27.989 1.00 57.00 138 ASP A O 1
ATOM 1005 N N . GLY A 1 139 ? -14.555 9.070 27.334 1.00 55.72 139 GLY A N 1
ATOM 1006 C CA . GLY A 1 139 ? -14.365 7.864 28.113 1.00 55.72 139 GLY A CA 1
ATOM 1007 C C . GLY A 1 139 ? -14.443 8.191 29.597 1.00 55.72 139 GLY A C 1
ATOM 1008 O O . GLY A 1 139 ? -13.502 8.741 30.155 1.00 55.72 139 GLY A O 1
ATOM 1009 N N . ALA A 1 140 ? -15.552 7.782 30.214 1.00 58.25 140 ALA A N 1
ATOM 1010 C CA . ALA A 1 140 ? -15.807 7.785 31.652 1.00 58.25 140 ALA A CA 1
ATOM 1011 C C . ALA A 1 140 ? -15.661 9.156 32.343 1.00 58.25 140 ALA A C 1
ATOM 1013 O O . ALA A 1 140 ? -14.627 9.476 32.928 1.00 58.25 140 ALA A O 1
ATOM 1014 N N . VAL A 1 141 ? -16.761 9.912 32.397 1.00 49.06 141 VAL A N 1
ATOM 1015 C CA . VAL A 1 141 ? -16.929 10.962 33.412 1.00 49.06 141 VAL A CA 1
ATOM 1016 C C . VAL A 1 141 ? -17.296 10.314 34.753 1.00 49.06 141 VAL A C 1
ATOM 1018 O O . VAL A 1 141 ? -18.394 9.780 34.918 1.00 49.06 141 VAL A O 1
ATOM 1021 N N . VAL A 1 142 ? -16.346 10.318 35.694 1.00 50.47 142 VAL A N 1
ATOM 1022 C CA . VAL A 1 142 ? -16.568 10.021 37.123 1.00 50.47 142 VAL A CA 1
ATOM 1023 C C . VAL A 1 142 ? -16.582 11.299 37.944 1.00 50.47 142 VAL A C 1
ATOM 1025 O O . VAL A 1 142 ? -15.811 12.227 37.605 1.00 50.47 142 VAL A O 1
#

Foldseek 3Di:
DDDDPDPPDDPPDPPPCPPDPDPPDPPPPPDDPCPDPDPPPDQDVVNVVCVVPVDDPPDPPPPPDDDPDPDDDDDDVLLVVLVVLLVVLVVLCVDVPVDPDPSVVSPVSSVCSNVVSVVSVVVVVDPPDPVNDDPCPPPDDD

Secondary structure (DSSP, 8-state):
----TTTTS-----TT----TT-------SS---S----TTSPPHHHHHHTTTTT----------PPPPPPPPPPPHHHHHHHHHHHHHHHHHH-TTSSSS-HHHHHHHHHHHHHHHHHHHHHHHSSS-TT-----------

Radius of gyration: 33.29 Å; chains: 1; bounding box: 63×62×84 Å

Sequence (142 aa):
ARIVAGFDAAPDWPTDEKPDAASKGPIWPVSGPVLNRPEPDEPSLLDGLDTFGANLPDDAPETFVPPPAPPLPKIPFAAILAVLSIVLGFVLFFDRGLLPVSGGVSMLLGIAGVLGGAAALIMRLRPGGEDDEPPSDDGAVV

pLDDT: mean 70.68, std 12.93, range [49.06, 93.94]